Protein AF-A0A3D4UU29-F1 (afdb_monomer_lite)

Structure (mmCIF, N/CA/C/O backbone):
data_AF-A0A3D4UU29-F1
#
_entry.id   AF-A0A3D4UU29-F1
#
loop_
_atom_site.group_PDB
_atom_site.id
_atom_site.type_symbol
_atom_site.label_atom_id
_atom_site.label_alt_id
_atom_site.label_comp_id
_atom_site.label_asym_id
_atom_site.label_entity_id
_atom_site.label_seq_id
_atom_site.pdbx_PDB_ins_code
_atom_site.Cartn_x
_atom_site.Cartn_y
_atom_site.Cartn_z
_atom_site.occupancy
_atom_site.B_iso_or_equiv
_atom_site.auth_seq_id
_atom_site.auth_comp_id
_atom_site.auth_asym_id
_atom_site.auth_atom_id
_atom_site.pdbx_PDB_model_num
ATOM 1 N N . MET A 1 1 ? -24.107 29.807 0.017 1.00 40.09 1 MET A N 1
ATOM 2 C CA . MET A 1 1 ? -23.898 28.345 0.087 1.00 40.09 1 MET A CA 1
ATOM 3 C C . MET A 1 1 ? -22.831 28.110 1.137 1.00 40.09 1 MET A C 1
ATOM 5 O O . MET A 1 1 ? -21.849 28.835 1.116 1.00 40.09 1 MET A O 1
ATOM 9 N N . VAL A 1 2 ? -23.063 27.223 2.104 1.00 46.69 2 VAL A N 1
ATOM 10 C CA . VAL A 1 2 ? -22.061 26.898 3.131 1.00 46.69 2 VAL A CA 1
ATOM 11 C C . VAL A 1 2 ? -21.151 25.833 2.535 1.00 46.69 2 VAL A C 1
ATOM 13 O O . VAL A 1 2 ? -21.620 24.733 2.241 1.00 46.69 2 VAL A O 1
ATOM 16 N N . ASP A 1 3 ? -19.885 26.172 2.316 1.00 51.50 3 ASP A N 1
ATOM 17 C CA . ASP A 1 3 ? -18.872 25.202 1.918 1.00 51.50 3 ASP A CA 1
ATOM 18 C C . ASP A 1 3 ? -18.704 24.173 3.038 1.00 51.50 3 ASP A C 1
ATOM 20 O O . ASP A 1 3 ? -18.309 24.483 4.162 1.00 51.50 3 ASP A O 1
ATOM 24 N N . TYR A 1 4 ? -19.077 22.930 2.749 1.00 55.56 4 TYR A N 1
ATOM 25 C CA . TYR A 1 4 ? -18.874 21.812 3.657 1.00 55.56 4 TYR A CA 1
ATOM 26 C C . TYR A 1 4 ? -17.368 21.531 3.762 1.00 55.56 4 TYR A C 1
ATOM 28 O O . TYR A 1 4 ? -16.763 21.051 2.802 1.00 55.56 4 TYR A O 1
ATOM 36 N N . ASP A 1 5 ? -16.765 21.823 4.917 1.00 60.97 5 ASP A N 1
ATOM 37 C CA . ASP A 1 5 ? -15.343 21.574 5.169 1.00 60.97 5 ASP A CA 1
ATOM 38 C C . ASP A 1 5 ? -15.048 20.063 5.264 1.00 60.97 5 ASP A C 1
ATOM 40 O O . ASP A 1 5 ? -15.478 19.362 6.197 1.00 60.97 5 ASP A O 1
ATOM 44 N N . LYS A 1 6 ? -14.302 19.574 4.266 1.00 72.00 6 LYS A N 1
ATOM 45 C CA . LYS A 1 6 ? -13.872 18.176 4.094 1.00 72.00 6 LYS A CA 1
ATOM 46 C C . LYS A 1 6 ? -12.483 17.893 4.678 1.00 72.00 6 LYS A C 1
ATOM 48 O O . LYS A 1 6 ? -11.974 16.788 4.502 1.00 72.00 6 LYS A O 1
ATOM 53 N N . THR A 1 7 ? -11.867 18.850 5.368 1.00 79.62 7 THR A N 1
ATOM 54 C CA . THR A 1 7 ? -10.546 18.675 5.982 1.00 79.62 7 THR A CA 1
ATOM 55 C C . THR A 1 7 ? -10.557 17.493 6.956 1.00 79.62 7 THR A C 1
ATOM 57 O O . THR A 1 7 ? -11.421 17.406 7.829 1.00 79.62 7 THR A O 1
ATOM 60 N N . ASN A 1 8 ? -9.602 16.568 6.799 1.00 78.75 8 ASN A N 1
ATOM 61 C CA . ASN A 1 8 ? -9.426 15.365 7.629 1.00 78.75 8 ASN A CA 1
ATOM 62 C C . ASN A 1 8 ? -10.650 14.429 7.712 1.00 78.75 8 ASN A C 1
ATOM 64 O O . ASN A 1 8 ? -10.783 13.663 8.666 1.00 78.75 8 ASN A O 1
ATOM 68 N N . LYS A 1 9 ? -11.545 14.470 6.719 1.00 79.94 9 LYS A N 1
ATOM 69 C CA . LYS A 1 9 ? -12.728 13.602 6.629 1.00 79.94 9 LYS A CA 1
ATOM 70 C C . LYS A 1 9 ? -12.694 12.798 5.332 1.00 79.94 9 LYS A C 1
ATOM 72 O O . LYS A 1 9 ? -12.243 13.283 4.300 1.00 79.94 9 LYS A O 1
ATOM 77 N N . GLY A 1 10 ? -13.218 11.578 5.372 1.00 80.62 10 GLY A N 1
ATOM 78 C CA . GLY A 1 10 ? -13.319 10.696 4.211 1.00 80.62 10 GLY A CA 1
ATOM 79 C C . GLY A 1 10 ? -14.444 9.682 4.384 1.00 80.62 10 GLY A C 1
ATOM 80 O O . GLY A 1 10 ? -14.952 9.497 5.488 1.00 80.62 10 GLY A O 1
ATOM 81 N N . ILE A 1 11 ? -14.845 9.047 3.284 1.00 81.00 11 ILE A N 1
ATOM 82 C CA . ILE A 1 11 ? -15.884 8.011 3.248 1.00 81.00 11 ILE A CA 1
ATOM 83 C C . ILE A 1 11 ? -15.356 6.867 2.383 1.00 81.00 11 ILE A C 1
ATOM 85 O O . ILE A 1 11 ? -14.718 7.111 1.357 1.00 81.00 11 ILE A O 1
ATOM 89 N N . LEU A 1 12 ? -15.618 5.633 2.803 1.00 80.94 12 LEU A N 1
ATOM 90 C CA . LEU A 1 12 ? -15.374 4.431 2.013 1.00 80.94 12 LEU A CA 1
ATOM 91 C C . LEU A 1 12 ? -16.719 3.849 1.580 1.00 80.94 12 LEU A C 1
ATOM 93 O O . LEU A 1 12 ? -17.683 3.886 2.341 1.00 80.94 12 LEU A O 1
ATOM 97 N N . TYR A 1 13 ? -16.759 3.314 0.366 1.00 82.75 13 TYR A N 1
ATOM 98 C CA . TYR A 1 13 ? -17.903 2.598 -0.189 1.00 82.75 13 TYR A CA 1
ATOM 99 C C . TYR A 1 13 ? -17.487 1.165 -0.507 1.00 82.75 13 TYR A C 1
ATOM 101 O O . TYR A 1 13 ? -16.291 0.885 -0.646 1.00 82.75 13 TYR A O 1
ATOM 109 N N . ASP A 1 14 ? -18.469 0.280 -0.655 1.00 83.50 14 ASP A N 1
ATOM 110 C CA . ASP A 1 14 ? -18.222 -1.068 -1.154 1.00 83.50 14 ASP A CA 1
ATOM 111 C C . ASP A 1 14 ? -17.569 -1.018 -2.539 1.00 83.50 14 ASP A C 1
ATOM 113 O O . ASP A 1 14 ? -17.841 -0.131 -3.357 1.00 83.50 14 ASP A O 1
ATOM 117 N N . MET A 1 15 ? -16.666 -1.966 -2.794 1.00 77.62 15 MET A N 1
ATOM 118 C CA . MET A 1 15 ? -16.006 -2.051 -4.092 1.00 77.62 15 MET A CA 1
ATOM 119 C C . MET A 1 15 ? -17.017 -2.448 -5.166 1.00 77.62 15 MET A C 1
ATOM 121 O O . MET A 1 15 ? -17.814 -3.363 -4.980 1.00 77.62 15 MET A O 1
ATOM 125 N N . GLN A 1 16 ? -16.952 -1.764 -6.306 1.00 76.25 16 GLN A N 1
ATOM 126 C CA . GLN A 1 16 ? -17.678 -2.168 -7.506 1.00 76.25 16 GLN A CA 1
ATOM 127 C C . GLN A 1 16 ? -17.026 -3.410 -8.128 1.00 76.25 16 GLN A C 1
ATOM 129 O O . GLN A 1 16 ? -15.838 -3.676 -7.913 1.00 76.25 16 GLN A O 1
ATOM 134 N N . ASP A 1 17 ? -17.789 -4.145 -8.936 1.00 75.88 17 ASP A N 1
ATOM 135 C CA . ASP A 1 17 ? -17.276 -5.306 -9.661 1.00 75.88 17 ASP A CA 1
ATOM 136 C C . ASP A 1 17 ? -16.065 -4.943 -10.540 1.00 75.88 17 ASP A C 1
ATOM 138 O O . ASP A 1 17 ? -16.000 -3.877 -11.157 1.00 75.88 17 ASP A O 1
ATOM 142 N N . GLY A 1 18 ? -15.093 -5.858 -10.610 1.00 81.06 18 GLY A N 1
ATOM 143 C CA . GLY A 1 18 ? -13.912 -5.733 -11.470 1.00 81.06 18 GLY A CA 1
ATOM 144 C C . GLY A 1 18 ? -12.621 -5.286 -10.779 1.00 81.06 18 GLY A C 1
ATOM 145 O O . GLY A 1 18 ? -11.607 -5.168 -11.464 1.00 81.06 18 GLY A O 1
ATOM 146 N N . TYR A 1 19 ? -12.622 -5.075 -9.459 1.00 89.19 19 TYR A N 1
ATOM 147 C CA . TYR A 1 19 ? -11.404 -4.881 -8.664 1.00 89.19 19 TYR A CA 1
ATOM 148 C C . TYR A 1 19 ? -10.894 -6.222 -8.129 1.00 89.19 19 TYR A C 1
ATOM 150 O O . TYR A 1 19 ? -11.576 -6.897 -7.364 1.00 89.19 19 TYR A O 1
ATOM 158 N N . GLU A 1 20 ? -9.671 -6.601 -8.495 1.00 91.31 20 GLU A N 1
ATOM 159 C CA . GLU A 1 20 ? -9.057 -7.860 -8.067 1.00 91.31 20 GLU A CA 1
ATOM 160 C C . GLU A 1 20 ? -7.653 -7.611 -7.510 1.00 91.31 20 GLU A C 1
ATOM 162 O O . GLU A 1 20 ? -6.772 -7.109 -8.209 1.00 91.31 20 GLU A O 1
ATOM 167 N N . VAL A 1 21 ? -7.410 -7.973 -6.247 1.00 91.75 21 VAL A N 1
ATOM 168 C CA . VAL A 1 21 ? -6.059 -7.931 -5.666 1.00 91.75 21 VAL A CA 1
ATOM 169 C C . VAL A 1 21 ? -5.241 -9.084 -6.243 1.00 91.75 21 VAL A C 1
ATOM 171 O O . VAL A 1 21 ? -5.512 -10.244 -5.951 1.00 91.75 21 VAL A O 1
ATOM 174 N N . ILE A 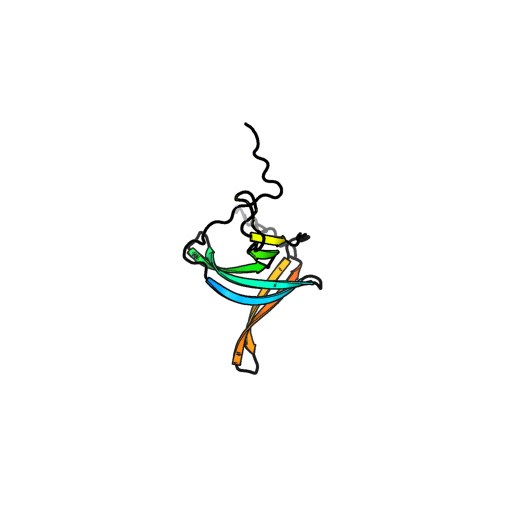1 22 ? -4.211 -8.769 -7.029 1.00 92.94 22 ILE A N 1
ATOM 175 C CA . ILE A 1 22 ? -3.441 -9.777 -7.776 1.00 92.94 22 ILE A CA 1
ATOM 176 C C . ILE A 1 22 ? -2.050 -10.051 -7.196 1.00 92.94 22 ILE A C 1
ATOM 178 O O . ILE A 1 22 ? -1.512 -11.143 -7.377 1.00 92.94 22 ILE A O 1
ATOM 182 N N . LYS A 1 23 ? -1.424 -9.072 -6.527 1.00 91.38 23 LYS A N 1
ATOM 183 C CA . LYS A 1 23 ? -0.085 -9.216 -5.924 1.00 91.38 23 LYS A CA 1
ATOM 184 C C . LYS A 1 23 ? 0.048 -8.353 -4.673 1.00 91.38 23 LYS A C 1
ATOM 186 O O . LYS A 1 23 ? -0.589 -7.311 -4.556 1.00 91.38 23 LYS A O 1
ATOM 191 N N . ASN A 1 24 ? 0.931 -8.761 -3.769 1.00 94.00 24 ASN A N 1
ATOM 192 C CA . ASN A 1 24 ? 1.393 -7.954 -2.643 1.00 94.00 24 ASN A CA 1
ATOM 193 C C . ASN A 1 24 ? 2.926 -7.906 -2.636 1.00 94.00 24 ASN A C 1
ATOM 195 O O . ASN A 1 24 ? 3.576 -8.784 -3.208 1.00 94.00 24 ASN A O 1
ATOM 199 N N . GLY A 1 25 ? 3.493 -6.875 -2.015 1.00 92.00 25 GLY A N 1
ATOM 200 C CA . GLY A 1 25 ? 4.936 -6.753 -1.870 1.00 92.00 25 GLY A CA 1
ATOM 201 C C . GLY A 1 25 ? 5.365 -5.480 -1.151 1.00 92.00 25 GLY A C 1
ATOM 202 O O . GLY A 1 25 ? 4.555 -4.776 -0.543 1.00 92.00 25 GLY A O 1
ATOM 203 N N . THR A 1 26 ? 6.657 -5.190 -1.257 1.00 92.19 26 THR A N 1
ATOM 204 C CA . THR A 1 26 ? 7.288 -3.987 -0.713 1.00 92.19 26 THR A CA 1
ATOM 205 C C . THR A 1 26 ? 7.913 -3.196 -1.853 1.00 92.19 26 THR A C 1
ATOM 207 O O . THR A 1 26 ? 8.511 -3.777 -2.759 1.00 92.19 26 THR A O 1
ATOM 210 N N . LEU A 1 27 ? 7.771 -1.876 -1.807 1.00 89.69 27 LEU A N 1
ATOM 211 C CA . LEU A 1 27 ? 8.415 -0.941 -2.716 1.00 89.69 27 LEU A CA 1
ATOM 212 C C . LEU A 1 27 ? 9.221 0.070 -1.906 1.00 89.69 27 LEU A C 1
ATOM 214 O O . LEU A 1 27 ? 8.646 0.777 -1.083 1.00 89.69 27 LEU A O 1
ATOM 218 N N . ASN A 1 28 ? 10.525 0.150 -2.153 1.00 87.50 28 ASN A N 1
ATOM 219 C CA . ASN A 1 28 ? 11.356 1.194 -1.568 1.00 87.50 28 ASN A CA 1
ATOM 220 C C . ASN A 1 28 ? 11.254 2.469 -2.414 1.00 87.50 28 ASN A C 1
ATOM 222 O O . ASN A 1 28 ? 11.483 2.425 -3.624 1.00 87.50 28 ASN A O 1
ATOM 226 N N . ILE A 1 29 ? 10.909 3.588 -1.783 1.00 84.44 29 ILE A N 1
ATOM 227 C CA . ILE A 1 29 ? 10.922 4.917 -2.396 1.00 84.44 29 ILE A CA 1
ATOM 228 C C . ILE A 1 29 ? 11.752 5.813 -1.481 1.00 84.44 29 ILE A C 1
ATOM 230 O O . ILE A 1 29 ? 11.429 5.970 -0.307 1.00 84.44 29 ILE A O 1
ATOM 234 N N . GLU A 1 30 ? 12.848 6.362 -2.012 1.00 83.56 30 GLU A N 1
ATOM 235 C CA . GLU A 1 30 ? 13.735 7.291 -1.288 1.00 83.56 30 GLU A CA 1
ATOM 236 C C . GLU A 1 30 ? 14.236 6.741 0.060 1.00 83.56 30 GLU A C 1
ATOM 238 O O . GLU A 1 30 ? 14.285 7.436 1.073 1.00 83.56 30 GLU A O 1
ATOM 243 N N . GLY A 1 31 ? 14.591 5.453 0.090 1.00 82.56 31 GLY A N 1
ATOM 244 C CA . GLY A 1 31 ? 15.103 4.796 1.290 1.00 82.56 31 GLY A CA 1
ATOM 245 C C . GLY A 1 31 ? 14.023 4.372 2.287 1.00 82.56 31 GLY A C 1
ATOM 246 O O . GLY A 1 31 ? 14.361 3.757 3.297 1.00 82.56 31 GLY A O 1
ATOM 247 N N . LYS A 1 32 ? 12.737 4.623 2.010 1.00 86.19 32 LYS A N 1
ATOM 248 C CA . LYS A 1 32 ? 11.615 4.153 2.832 1.00 86.19 32 LYS A CA 1
ATOM 249 C C . LYS A 1 32 ? 10.897 2.988 2.165 1.00 86.19 32 LYS A C 1
ATOM 251 O O . LYS A 1 32 ? 10.448 3.083 1.025 1.00 86.19 32 LYS A O 1
ATOM 256 N N . ASP A 1 33 ? 10.753 1.895 2.904 1.00 89.44 33 ASP A N 1
ATOM 257 C CA . ASP A 1 33 ? 9.992 0.732 2.461 1.00 89.44 33 ASP A CA 1
ATOM 258 C C . ASP A 1 33 ? 8.491 0.951 2.655 1.00 89.44 33 ASP A C 1
ATOM 260 O O . ASP A 1 33 ? 8.009 1.258 3.747 1.00 89.44 33 ASP A O 1
ATOM 264 N N . HIS A 1 34 ? 7.732 0.737 1.586 1.00 88.75 34 HIS A N 1
ATOM 265 C CA . HIS A 1 34 ? 6.284 0.858 1.578 1.00 88.75 34 HIS A CA 1
ATOM 266 C C . HIS A 1 34 ? 5.643 -0.480 1.249 1.00 88.75 34 HIS A C 1
ATOM 268 O O . HIS A 1 34 ? 5.935 -1.088 0.218 1.00 88.75 34 HIS A O 1
ATOM 274 N N . ARG A 1 35 ? 4.712 -0.927 2.097 1.00 92.12 35 ARG A N 1
ATOM 275 C CA . ARG A 1 35 ? 3.879 -2.085 1.773 1.00 92.12 35 ARG A CA 1
ATOM 276 C C . ARG A 1 35 ? 2.877 -1.692 0.698 1.00 92.12 35 ARG A C 1
ATOM 278 O O . ARG A 1 35 ? 2.092 -0.761 0.896 1.00 92.12 35 ARG A O 1
ATOM 285 N N . ILE A 1 36 ? 2.880 -2.434 -0.399 1.00 93.69 36 ILE A N 1
ATOM 286 C CA . ILE A 1 36 ? 2.010 -2.187 -1.541 1.00 93.69 36 ILE A CA 1
ATOM 287 C C . ILE A 1 36 ? 1.195 -3.425 -1.917 1.00 93.69 36 ILE A C 1
ATOM 289 O O . ILE A 1 36 ? 1.600 -4.567 -1.682 1.00 93.69 36 ILE A O 1
ATOM 293 N N . ILE A 1 37 ? 0.050 -3.186 -2.543 1.00 94.75 37 ILE A N 1
ATOM 294 C CA . ILE A 1 37 ? -0.739 -4.200 -3.241 1.00 94.75 37 ILE A CA 1
ATOM 295 C C . ILE A 1 37 ? -0.965 -3.752 -4.681 1.00 94.75 37 ILE A C 1
ATOM 297 O O . ILE A 1 37 ? -1.155 -2.566 -4.944 1.00 94.75 37 ILE A O 1
ATOM 301 N N . ALA A 1 38 ? -0.938 -4.702 -5.606 1.00 91.94 38 ALA A N 1
ATOM 302 C CA . ALA A 1 38 ? -1.313 -4.483 -6.991 1.00 91.94 38 ALA A CA 1
ATOM 303 C C . ALA A 1 38 ? -2.745 -4.972 -7.187 1.00 91.94 38 ALA A C 1
ATOM 305 O O . ALA A 1 38 ? -3.056 -6.128 -6.884 1.00 91.94 38 ALA A O 1
ATOM 306 N N . VAL A 1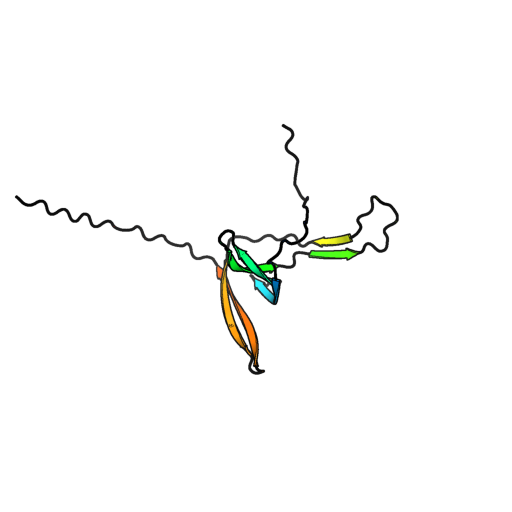 39 ? -3.597 -4.094 -7.699 1.00 92.94 39 VAL A N 1
ATOM 307 C CA . VAL A 1 39 ? -5.008 -4.364 -7.949 1.00 92.94 39 VAL A CA 1
ATOM 308 C C . VAL A 1 39 ? -5.266 -4.216 -9.435 1.00 92.94 39 VAL A C 1
ATOM 310 O O . VAL A 1 39 ? -4.970 -3.183 -10.033 1.00 92.94 39 VAL A O 1
ATOM 313 N N . LYS A 1 40 ? -5.804 -5.264 -10.042 1.00 92.06 40 LYS A N 1
ATOM 314 C CA . LYS A 1 40 ? -6.304 -5.228 -11.406 1.00 92.06 40 LYS A CA 1
ATOM 315 C C . LYS A 1 40 ? -7.685 -4.581 -11.393 1.00 92.06 40 LYS A C 1
ATOM 317 O O . LYS A 1 40 ? -8.527 -4.959 -10.584 1.00 92.06 40 LYS A O 1
ATOM 322 N N . ARG A 1 41 ? -7.909 -3.628 -12.292 1.00 91.62 41 ARG A N 1
AT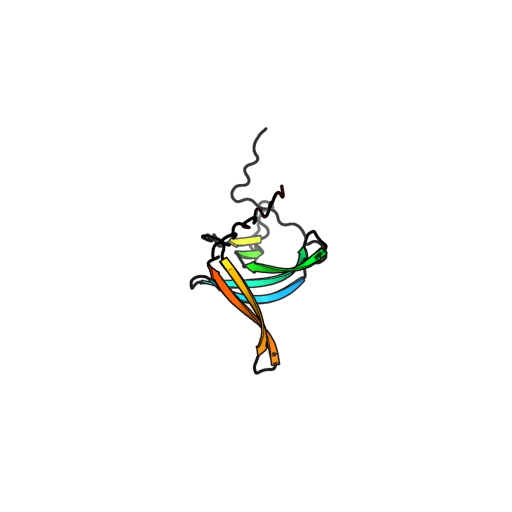OM 323 C CA . ARG A 1 41 ? -9.228 -3.042 -12.560 1.00 91.62 41 ARG A CA 1
ATOM 324 C C . ARG A 1 41 ? -9.334 -2.593 -14.004 1.00 91.62 41 ARG A C 1
ATOM 326 O O . ARG A 1 41 ? -8.320 -2.478 -14.685 1.00 91.62 41 ARG A O 1
ATOM 333 N N . ASN A 1 42 ? -10.536 -2.259 -14.451 1.00 89.25 42 ASN A N 1
ATOM 334 C CA . ASN A 1 42 ? -10.717 -1.603 -15.741 1.00 89.25 42 ASN A CA 1
ATOM 335 C C . ASN A 1 42 ? -10.652 -0.077 -15.584 1.00 89.25 42 ASN A C 1
ATOM 337 O O . ASN A 1 42 ? -11.100 0.494 -14.585 1.00 89.25 42 ASN A O 1
ATOM 341 N N . ASN A 1 43 ? -10.058 0.602 -16.563 1.00 86.94 43 ASN A N 1
ATOM 342 C CA . ASN A 1 43 ? -10.145 2.057 -16.660 1.00 86.94 43 ASN A CA 1
ATOM 343 C C . ASN A 1 43 ? -11.542 2.477 -17.174 1.00 86.94 43 ASN A C 1
ATOM 345 O O . ASN A 1 43 ? -12.372 1.636 -17.515 1.00 86.94 43 ASN A O 1
ATOM 349 N N . LYS A 1 44 ? -11.810 3.788 -17.276 1.00 84.25 44 LYS A N 1
ATOM 350 C CA . LYS A 1 44 ? -13.103 4.300 -17.782 1.00 84.25 44 LYS A CA 1
ATOM 351 C C . LYS A 1 44 ? -13.441 3.844 -19.212 1.00 84.25 44 LYS A C 1
ATOM 353 O O . LYS A 1 44 ? -14.596 3.919 -19.606 1.00 84.25 44 LYS A O 1
ATOM 358 N N . GLN A 1 45 ? -12.444 3.403 -19.978 1.00 86.12 45 GLN A N 1
ATOM 359 C CA . GLN A 1 45 ? -12.581 2.912 -21.351 1.00 86.12 45 GLN A CA 1
ATOM 360 C C . GLN A 1 45 ? -12.721 1.379 -21.420 1.00 86.12 45 GLN A C 1
ATOM 362 O O . GLN A 1 45 ? -12.810 0.830 -22.510 1.00 86.12 45 GLN A O 1
ATOM 367 N N . GLY A 1 46 ? -12.736 0.680 -20.278 1.00 84.06 46 GLY A N 1
ATOM 368 C CA . GLY A 1 46 ? -12.870 -0.778 -20.210 1.00 84.06 46 GLY A CA 1
ATOM 369 C C . GLY A 1 46 ? -11.558 -1.559 -20.341 1.00 84.06 46 GLY A C 1
ATOM 370 O O . GLY A 1 46 ? -11.575 -2.781 -20.227 1.00 84.06 46 GLY A O 1
ATOM 371 N N . SER A 1 47 ? -10.417 -0.891 -20.532 1.00 88.50 47 SER A N 1
ATOM 372 C CA . SER A 1 47 ? -9.118 -1.562 -20.653 1.00 88.50 47 SER A CA 1
ATOM 373 C C . SER A 1 47 ? -8.573 -1.976 -19.282 1.00 88.50 47 SER A C 1
ATOM 375 O O . SER A 1 47 ? -8.621 -1.164 -18.349 1.00 88.50 47 SER A O 1
ATOM 377 N N . PRO A 1 48 ? -8.002 -3.190 -19.145 1.00 89.06 48 PRO A N 1
ATOM 378 C CA . PRO A 1 48 ? -7.433 -3.648 -17.887 1.00 89.06 48 PRO A CA 1
ATOM 379 C C . PRO A 1 48 ? -6.161 -2.866 -17.558 1.00 89.06 48 PRO A C 1
ATOM 381 O O . PRO A 1 48 ? -5.255 -2.732 -18.379 1.00 89.06 48 PRO A O 1
ATOM 384 N N . ILE A 1 49 ? -6.078 -2.389 -16.324 1.00 91.25 49 ILE A N 1
ATOM 385 C CA . ILE A 1 49 ? -4.919 -1.712 -15.754 1.00 91.25 49 ILE A CA 1
ATOM 386 C C . ILE A 1 49 ? -4.571 -2.326 -14.400 1.00 91.25 49 ILE A C 1
ATOM 388 O O . ILE A 1 49 ? -5.413 -2.932 -13.734 1.00 91.25 49 ILE A O 1
ATOM 392 N N . ILE A 1 50 ? -3.312 -2.168 -14.000 1.00 91.56 50 ILE A N 1
ATOM 393 C CA . ILE A 1 50 ? -2.831 -2.545 -12.673 1.00 91.56 50 ILE A CA 1
ATOM 394 C C . ILE A 1 50 ? -2.546 -1.259 -11.910 1.00 91.56 50 ILE A C 1
ATOM 396 O O . ILE A 1 50 ? -1.691 -0.473 -12.312 1.00 91.56 50 ILE A O 1
ATOM 400 N N . GLU A 1 51 ? -3.257 -1.060 -10.811 1.00 90.12 51 GLU A N 1
ATOM 401 C CA . GLU A 1 51 ? -3.062 0.062 -9.905 1.00 90.12 51 GLU A CA 1
ATOM 402 C C . GLU A 1 51 ? -2.317 -0.404 -8.654 1.00 90.12 51 GLU A C 1
ATOM 404 O O . GLU A 1 51 ? -2.602 -1.470 -8.102 1.00 90.12 51 GLU A O 1
ATOM 409 N N . LEU A 1 52 ? -1.328 0.379 -8.224 1.00 89.12 52 LEU A N 1
ATOM 410 C CA . LEU A 1 52 ? -0.575 0.111 -7.005 1.00 89.12 52 LEU A CA 1
ATOM 411 C C . LEU A 1 52 ? -1.159 0.940 -5.865 1.00 89.12 52 LEU A C 1
ATOM 413 O O . LEU A 1 52 ? -1.150 2.168 -5.919 1.00 89.12 52 LEU A O 1
ATOM 417 N N . TYR A 1 53 ? -1.614 0.271 -4.810 1.00 90.31 53 TYR A N 1
ATOM 418 C CA . TYR A 1 53 ? -2.037 0.921 -3.575 1.00 90.31 53 TYR A CA 1
ATOM 419 C C . TYR A 1 53 ? -0.974 0.741 -2.505 1.00 90.31 53 TYR A C 1
ATOM 421 O O . TYR A 1 53 ? -0.500 -0.370 -2.264 1.00 90.31 53 TYR A O 1
ATOM 429 N N . ARG A 1 54 ? -0.639 1.831 -1.819 1.00 89.12 54 ARG A N 1
ATOM 430 C CA . ARG A 1 54 ? 0.190 1.810 -0.616 1.00 89.12 54 ARG A CA 1
ATOM 431 C C . ARG A 1 54 ? -0.699 1.644 0.610 1.00 89.12 54 ARG A C 1
ATOM 433 O O . ARG A 1 54 ? -1.723 2.308 0.737 1.00 89.12 54 ARG A O 1
ATOM 440 N N . ALA A 1 55 ? -0.282 0.797 1.546 1.00 88.69 55 ALA A N 1
ATOM 441 C CA . ALA A 1 55 ? -0.886 0.781 2.870 1.00 88.69 55 ALA A CA 1
ATOM 442 C C . ALA A 1 55 ? -0.548 2.095 3.589 1.00 88.69 55 ALA A C 1
ATOM 444 O O . ALA A 1 55 ? 0.615 2.348 3.896 1.00 88.69 55 ALA A O 1
ATOM 445 N N . ILE A 1 56 ? -1.565 2.920 3.834 1.00 87.06 56 ILE A N 1
ATOM 446 C CA . ILE A 1 56 ? -1.412 4.218 4.508 1.00 87.06 56 ILE A CA 1
ATOM 447 C C . ILE A 1 56 ? -1.717 4.138 6.002 1.00 87.06 56 ILE A C 1
ATOM 449 O O . ILE A 1 56 ? -1.474 5.082 6.731 1.00 87.06 56 ILE A O 1
ATOM 453 N N . GLY A 1 57 ? -2.290 3.038 6.481 1.00 85.38 57 GLY A N 1
ATOM 454 C CA . GLY A 1 57 ? -2.723 2.920 7.864 1.00 85.38 57 GLY A CA 1
ATOM 455 C C . GLY A 1 57 ? -3.220 1.526 8.201 1.00 85.38 57 GLY A C 1
ATOM 456 O O . GLY A 1 57 ? -3.319 0.651 7.339 1.00 85.38 57 GLY A O 1
ATOM 457 N N . THR A 1 58 ? -3.504 1.301 9.478 1.00 88.19 58 THR A N 1
ATOM 458 C CA . THR A 1 58 ? -4.077 0.049 9.982 1.00 88.19 58 THR A CA 1
ATOM 459 C C . THR A 1 58 ? -5.148 0.364 11.007 1.00 88.19 58 THR A C 1
ATOM 461 O O . THR A 1 58 ? -4.862 0.997 12.022 1.00 88.19 58 THR A O 1
ATOM 464 N N . VAL A 1 59 ? -6.361 -0.125 10.755 1.00 88.81 59 VAL A N 1
ATOM 465 C CA . VAL A 1 59 ? -7.490 -0.056 11.685 1.00 88.81 59 VAL A CA 1
ATOM 466 C C . VAL A 1 59 ? -7.714 -1.408 12.346 1.00 88.81 59 VAL A C 1
ATOM 468 O O . VAL A 1 59 ? -7.484 -2.460 11.750 1.00 88.81 59 VAL A O 1
ATOM 471 N N . LYS A 1 60 ? -8.145 -1.377 13.601 1.00 86.25 60 LYS A N 1
ATOM 472 C CA . LYS A 1 60 ? -8.517 -2.554 14.383 1.00 86.25 60 LYS A CA 1
ATOM 473 C C . LYS A 1 60 ? -9.913 -2.349 14.951 1.00 86.25 60 LYS A C 1
ATOM 475 O O . LYS A 1 60 ? -10.332 -1.214 15.184 1.00 86.25 60 LYS A O 1
ATOM 480 N N . LYS A 1 61 ? -10.622 -3.453 15.187 1.00 89.06 61 LYS A N 1
ATOM 481 C CA . LYS A 1 61 ? -11.914 -3.431 15.878 1.00 89.06 61 LYS A CA 1
ATOM 482 C C . LYS A 1 61 ? -11.743 -2.817 17.267 1.00 89.06 61 LYS A C 1
ATOM 484 O O . LYS A 1 61 ? -10.812 -3.180 17.987 1.00 89.06 61 LYS A O 1
ATOM 489 N N . ASN A 1 62 ? -12.634 -1.902 17.634 1.00 85.88 62 ASN A N 1
ATOM 490 C CA . ASN A 1 62 ? -12.627 -1.302 18.957 1.00 85.88 62 ASN A CA 1
ATOM 491 C C . ASN A 1 62 ? -13.239 -2.281 19.968 1.00 85.88 62 ASN A C 1
ATOM 493 O O . ASN A 1 62 ? -14.456 -2.413 20.078 1.00 85.88 62 ASN A O 1
ATOM 497 N N . VAL A 1 63 ? -12.380 -2.998 20.691 1.00 86.12 63 VAL A N 1
ATOM 498 C CA . VAL A 1 63 ? -12.798 -3.970 21.716 1.00 86.12 63 VAL A CA 1
ATOM 499 C C . VAL A 1 63 ? -13.308 -3.309 22.999 1.00 86.12 63 VAL A C 1
ATOM 501 O O . VAL A 1 63 ? -13.947 -3.976 23.803 1.00 86.12 63 VAL A O 1
ATOM 504 N N . ASN A 1 64 ? -13.074 -2.004 23.164 1.00 83.81 64 ASN A N 1
ATOM 505 C CA . ASN A 1 64 ? -13.496 -1.214 24.321 1.00 83.81 64 ASN A CA 1
ATOM 506 C C . ASN A 1 64 ? -14.671 -0.284 23.983 1.00 83.81 64 ASN A C 1
ATOM 508 O O . ASN A 1 64 ? -14.868 0.724 24.657 1.00 83.81 64 ASN A O 1
ATOM 512 N N . LYS A 1 65 ? -15.430 -0.576 22.920 1.00 85.81 65 LYS A N 1
ATOM 513 C CA . LYS A 1 65 ? -16.641 0.178 22.588 1.00 85.81 65 LYS A CA 1
ATOM 514 C C . LYS A 1 65 ? -17.654 0.018 23.723 1.00 85.81 65 LYS A C 1
ATOM 516 O O . LYS A 1 65 ? -18.092 -1.092 24.012 1.00 85.81 65 LYS A O 1
ATOM 521 N N . THR A 1 66 ? -18.009 1.131 24.359 1.00 84.50 66 THR A N 1
ATOM 522 C CA . THR A 1 66 ? -18.969 1.162 25.477 1.00 84.50 66 THR A CA 1
ATOM 523 C C . THR A 1 66 ? -20.240 1.925 25.128 1.00 84.50 66 THR A C 1
ATOM 525 O O . THR A 1 66 ? -21.290 1.654 25.706 1.00 84.50 66 THR A O 1
ATOM 528 N N . LYS A 1 67 ? -20.164 2.858 24.171 1.00 89.62 67 LYS A N 1
ATOM 529 C CA . LYS A 1 67 ? -21.275 3.704 23.722 1.00 89.62 67 LYS A CA 1
ATOM 530 C C . LYS A 1 67 ? -21.441 3.630 22.209 1.00 89.62 67 LYS A C 1
ATOM 532 O O . LYS A 1 67 ? -20.489 3.366 21.480 1.00 89.62 67 LYS A O 1
ATOM 537 N N . GLU A 1 68 ? -22.645 3.918 21.723 1.00 85.00 68 GLU A N 1
ATOM 538 C CA . GLU A 1 68 ? -22.956 3.939 20.286 1.00 85.00 68 GLU A CA 1
ATOM 539 C C . GLU A 1 68 ? -22.125 4.978 19.519 1.00 85.00 68 GLU A C 1
ATOM 541 O O . GLU A 1 68 ? -21.687 4.717 18.403 1.00 85.00 68 GLU A O 1
ATOM 546 N N . THR A 1 69 ? -21.825 6.108 20.167 1.00 87.75 69 THR A N 1
ATOM 547 C CA . THR A 1 69 ? -20.980 7.188 19.638 1.00 87.75 69 THR A CA 1
ATOM 548 C C . THR A 1 69 ? -19.506 6.814 19.507 1.00 87.75 69 THR A C 1
ATOM 550 O O . THR A 1 69 ? -18.753 7.545 18.866 1.00 87.75 69 THR A O 1
ATOM 553 N N . ASP A 1 70 ? -19.067 5.720 20.139 1.00 86.06 70 ASP A N 1
ATOM 554 C CA . ASP A 1 70 ? -17.683 5.275 20.031 1.00 86.06 70 ASP A CA 1
ATOM 555 C C . ASP A 1 70 ? -17.449 4.661 18.639 1.00 86.06 70 ASP A C 1
ATOM 557 O O . ASP A 1 70 ? -18.297 3.916 18.131 1.00 86.06 70 ASP A O 1
ATOM 561 N N . PRO A 1 71 ? -16.284 4.900 18.018 1.00 84.06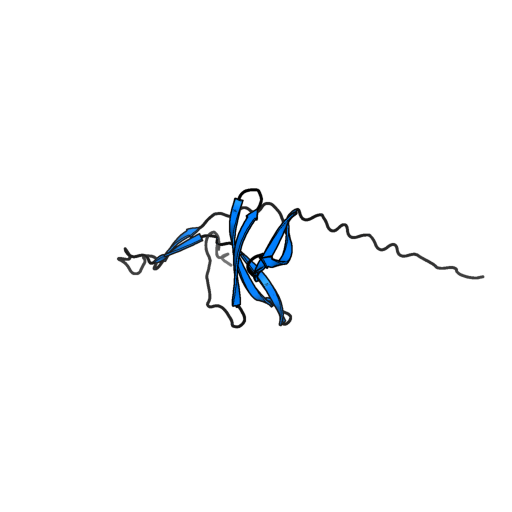 71 PRO A N 1
ATOM 562 C CA . PRO A 1 71 ? -15.972 4.336 16.712 1.00 84.06 71 PRO A CA 1
ATOM 563 C C . PRO A 1 71 ? -15.909 2.803 16.768 1.00 84.06 71 PRO A C 1
ATOM 565 O O . PRO A 1 71 ? -15.311 2.228 17.682 1.00 84.06 71 PRO A O 1
ATOM 568 N N . ASP A 1 72 ? -16.483 2.138 15.761 1.00 87.50 72 ASP A N 1
ATOM 569 C CA . ASP A 1 72 ? -16.462 0.669 15.636 1.00 87.50 72 ASP A CA 1
ATOM 570 C C . ASP A 1 72 ? -15.060 0.118 15.358 1.00 87.50 72 ASP A C 1
ATOM 572 O O . ASP A 1 72 ? -14.680 -0.963 15.820 1.00 87.50 72 ASP A O 1
ATOM 576 N N . THR A 1 73 ? -14.261 0.885 14.620 1.00 85.44 73 THR A N 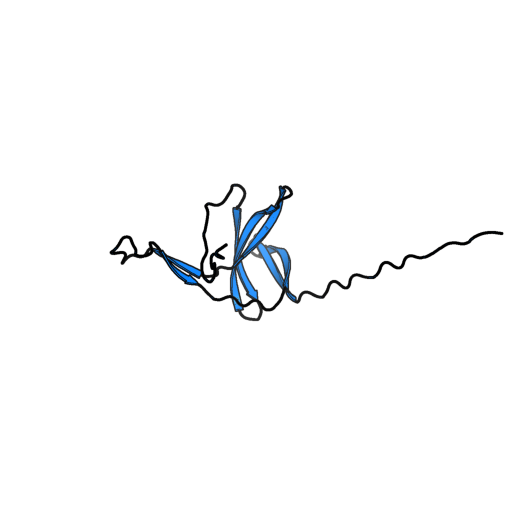1
ATOM 577 C CA . THR A 1 73 ? -12.856 0.595 14.344 1.00 85.44 73 THR A CA 1
ATOM 578 C C . THR A 1 73 ? -12.026 1.852 14.522 1.00 85.44 73 THR A C 1
ATOM 580 O O . THR A 1 73 ? -12.468 2.952 14.200 1.00 85.44 73 THR A O 1
ATOM 583 N N . SER A 1 74 ? -10.803 1.706 15.009 1.00 83.81 74 SER A N 1
ATOM 584 C CA . SER A 1 74 ? -9.861 2.817 15.145 1.00 83.81 74 SER A CA 1
ATOM 585 C C . SER A 1 74 ? -8.455 2.349 14.830 1.00 83.81 74 SER A C 1
ATOM 587 O O . SER A 1 74 ? -8.144 1.158 14.905 1.00 83.81 74 SER A O 1
ATOM 589 N N . GLY A 1 75 ? -7.603 3.276 14.421 1.00 84.38 75 GLY A N 1
ATOM 590 C CA . GLY A 1 75 ? -6.300 2.927 13.894 1.00 84.38 75 GLY A CA 1
ATOM 591 C C . GLY A 1 75 ? -5.375 4.112 13.750 1.00 84.38 75 GLY A C 1
ATOM 592 O O . GLY A 1 75 ? -5.740 5.246 14.043 1.00 84.38 75 GLY A O 1
ATOM 593 N N . LEU A 1 76 ? -4.174 3.812 13.274 1.00 83.69 76 LEU A N 1
ATOM 594 C CA . LEU A 1 76 ? -3.175 4.808 12.920 1.00 83.69 76 LEU A CA 1
ATOM 595 C C . LEU A 1 76 ? -3.124 4.928 11.402 1.00 83.69 76 LEU A C 1
ATOM 597 O O . LEU A 1 76 ? -3.157 3.917 10.695 1.00 83.69 76 LEU A O 1
ATOM 601 N N . VAL A 1 77 ? -3.029 6.163 10.926 1.00 80.12 77 VAL A N 1
ATOM 602 C CA . VAL A 1 77 ? -2.787 6.498 9.524 1.00 80.12 77 VAL A CA 1
ATOM 603 C C . VAL A 1 77 ? -1.496 7.302 9.469 1.00 80.12 77 VAL A C 1
ATOM 605 O O . VAL A 1 77 ? -1.277 8.208 10.270 1.00 80.12 77 VAL A O 1
ATOM 608 N N . GLU A 1 78 ? -0.620 6.926 8.554 1.00 79.25 78 GLU A N 1
ATOM 609 C CA . GLU A 1 78 ? 0.591 7.650 8.222 1.00 79.25 78 GLU A CA 1
ATOM 610 C C . GLU A 1 78 ? 0.229 8.872 7.374 1.00 79.25 78 GLU A C 1
ATOM 612 O O . GLU A 1 78 ? -0.477 8.762 6.370 1.00 79.25 78 GLU A O 1
ATOM 617 N N . VAL A 1 79 ? 0.735 10.041 7.766 1.00 75.19 79 VAL A N 1
ATOM 618 C CA . VAL A 1 79 ? 0.670 11.239 6.925 1.00 75.19 79 VAL A CA 1
ATOM 619 C C . VAL A 1 79 ? 1.700 11.081 5.816 1.00 75.19 79 VAL A C 1
ATOM 621 O O . VAL A 1 79 ? 2.900 10.996 6.077 1.00 75.19 79 VAL A O 1
ATOM 624 N N . ILE A 1 80 ? 1.229 11.013 4.575 1.00 68.81 80 ILE A N 1
ATOM 625 C CA . ILE A 1 80 ? 2.089 10.824 3.412 1.00 68.81 80 ILE A CA 1
ATOM 626 C C . ILE A 1 80 ? 2.308 12.173 2.739 1.00 68.81 80 ILE A C 1
ATOM 628 O O . ILE A 1 80 ? 1.385 12.726 2.148 1.00 68.81 80 ILE A O 1
ATOM 632 N N . ASN A 1 81 ? 3.552 12.642 2.768 1.00 68.62 81 ASN A N 1
ATOM 633 C CA . ASN A 1 81 ? 4.024 13.714 1.900 1.00 68.62 81 ASN A CA 1
ATOM 634 C C . ASN A 1 81 ? 4.787 13.050 0.751 1.00 68.62 81 ASN A C 1
ATOM 636 O O . ASN A 1 81 ? 5.817 12.417 0.990 1.00 68.62 81 ASN A O 1
ATOM 640 N N . VAL A 1 82 ? 4.243 13.107 -0.465 1.00 61.97 82 VAL A N 1
ATOM 641 C CA . VAL A 1 82 ? 4.991 12.737 -1.673 1.00 61.97 82 VAL A CA 1
ATOM 642 C C . VAL A 1 82 ? 5.379 14.032 -2.366 1.00 61.97 82 VAL A C 1
ATOM 644 O O . VAL A 1 82 ? 4.511 14.729 -2.890 1.00 61.97 82 VAL A O 1
ATOM 647 N N . ASP A 1 83 ? 6.670 14.344 -2.368 1.00 64.19 83 ASP A N 1
ATOM 648 C CA . ASP A 1 83 ? 7.193 15.483 -3.112 1.00 64.19 83 ASP A CA 1
ATOM 649 C C . ASP A 1 83 ? 7.393 15.063 -4.577 1.00 64.19 83 ASP A C 1
ATOM 651 O O . ASP A 1 83 ? 8.318 14.330 -4.931 1.00 64.19 83 ASP A O 1
ATOM 655 N N . GLY A 1 84 ? 6.476 15.504 -5.440 1.00 67.44 84 GLY A N 1
ATOM 656 C CA . GLY A 1 84 ? 6.547 15.304 -6.889 1.00 67.44 84 GLY A CA 1
ATOM 657 C C . GLY A 1 84 ? 6.027 13.956 -7.408 1.00 67.44 84 GLY A C 1
ATOM 658 O O . GLY A 1 84 ? 5.592 13.074 -6.670 1.00 67.44 84 GLY A O 1
ATOM 659 N N . VAL A 1 85 ? 6.039 13.811 -8.736 1.00 75.25 85 VAL A N 1
ATOM 660 C CA . VAL A 1 85 ? 5.611 12.596 -9.446 1.00 75.25 85 VAL A CA 1
ATOM 661 C C . VAL A 1 85 ? 6.843 11.786 -9.840 1.00 75.25 85 VAL A C 1
ATOM 663 O O . VAL A 1 85 ? 7.809 12.328 -10.374 1.00 75.25 85 VAL A O 1
ATOM 666 N N . LYS A 1 86 ? 6.800 10.471 -9.613 1.00 79.75 86 LYS A N 1
ATOM 667 C CA . LYS A 1 86 ? 7.858 9.534 -10.011 1.00 79.75 86 LYS A CA 1
ATOM 668 C C . LYS A 1 86 ? 7.343 8.560 -11.063 1.00 79.75 86 LYS A C 1
ATOM 670 O O . LYS A 1 86 ? 6.167 8.203 -11.082 1.00 79.75 86 LYS A O 1
ATOM 675 N N . THR A 1 87 ? 8.237 8.113 -11.932 1.00 83.12 87 THR A N 1
ATOM 676 C CA . THR A 1 87 ? 7.959 7.056 -12.908 1.00 83.12 87 THR A CA 1
ATOM 677 C C . THR A 1 87 ? 8.211 5.696 -12.276 1.00 83.12 87 THR A C 1
ATOM 679 O O . THR A 1 87 ? 9.195 5.512 -11.559 1.00 83.12 87 THR A O 1
ATOM 682 N N . VAL A 1 88 ? 7.329 4.732 -12.546 1.00 85.69 88 VAL A N 1
ATOM 683 C CA . VAL A 1 88 ? 7.501 3.333 -12.140 1.00 85.69 88 VAL A CA 1
ATOM 684 C C . VAL A 1 88 ? 7.573 2.451 -13.380 1.00 85.69 88 VAL A C 1
ATOM 686 O O . VAL A 1 88 ? 6.745 2.549 -14.281 1.00 85.69 88 VAL A O 1
ATOM 689 N N . SER A 1 89 ? 8.587 1.597 -13.438 1.00 88.69 89 SER A N 1
ATOM 690 C CA . SER A 1 89 ? 8.742 0.560 -14.460 1.00 88.69 89 SER A CA 1
ATOM 691 C C . SER A 1 89 ? 8.581 -0.810 -13.817 1.00 88.69 89 SER A C 1
ATOM 693 O O . SER A 1 89 ? 9.142 -1.042 -12.746 1.00 88.69 89 SER A O 1
ATOM 695 N N . CYS A 1 90 ? 7.836 -1.707 -14.464 1.00 85.50 90 CYS A N 1
ATOM 696 C CA . CYS A 1 90 ? 7.510 -3.035 -13.947 1.00 85.50 90 CYS A CA 1
ATOM 697 C C . CYS A 1 90 ? 7.925 -4.121 -14.946 1.00 85.50 90 CYS A C 1
ATOM 699 O O . CYS A 1 90 ? 7.587 -4.026 -16.124 1.00 85.50 90 CYS A O 1
ATOM 701 N N . TRP A 1 91 ? 8.577 -5.189 -14.477 1.00 88.44 91 TRP A N 1
ATOM 702 C CA . TRP A 1 91 ? 8.950 -6.340 -15.309 1.00 88.44 91 TRP A CA 1
ATOM 703 C C . TRP A 1 91 ? 8.461 -7.644 -14.690 1.00 88.44 91 TRP A C 1
ATOM 705 O O . TRP A 1 91 ? 8.632 -7.881 -13.492 1.00 88.44 91 TRP A O 1
ATOM 715 N N . GLN A 1 92 ? 7.868 -8.511 -15.507 1.00 86.88 92 GLN A N 1
ATOM 716 C CA . GLN A 1 92 ? 7.484 -9.859 -15.095 1.00 86.88 92 GLN A CA 1
ATOM 717 C C . GLN A 1 92 ? 8.701 -10.781 -15.174 1.00 86.88 92 GLN A C 1
ATOM 719 O O . GLN A 1 92 ? 9.376 -10.837 -16.196 1.00 86.88 92 GLN A O 1
ATOM 724 N N . ASN A 1 93 ? 8.981 -11.492 -14.088 1.00 88.44 93 ASN A N 1
ATOM 725 C CA . ASN A 1 93 ? 10.140 -12.363 -13.955 1.00 88.44 93 ASN A CA 1
ATOM 726 C C . ASN A 1 93 ? 9.745 -13.695 -13.313 1.00 88.44 93 ASN A C 1
ATOM 728 O O . ASN A 1 93 ? 8.701 -13.812 -12.669 1.00 88.44 93 ASN A O 1
ATOM 732 N N . ILE A 1 94 ? 10.616 -14.693 -13.450 1.00 85.75 94 ILE A N 1
ATOM 733 C CA . ILE A 1 94 ? 10.498 -15.994 -12.788 1.00 85.75 94 ILE A CA 1
ATOM 734 C C . ILE A 1 94 ? 11.714 -16.156 -11.877 1.00 85.75 94 ILE A C 1
ATOM 736 O O . ILE A 1 94 ? 12.854 -15.989 -12.309 1.00 85.75 94 ILE A O 1
ATOM 740 N N . SER A 1 95 ? 11.485 -16.426 -10.592 1.00 82.50 95 SER A N 1
ATOM 741 C CA . SER A 1 95 ? 12.572 -16.634 -9.634 1.00 82.50 95 SER A CA 1
ATOM 742 C C . SER A 1 95 ? 13.354 -17.906 -9.976 1.00 82.50 95 SER A C 1
ATOM 744 O O . SER A 1 95 ? 12.845 -18.801 -10.647 1.00 82.50 95 SER A O 1
ATOM 746 N N . LYS A 1 96 ? 14.565 -18.065 -9.428 1.00 85.44 96 LYS A N 1
ATOM 747 C CA . LYS A 1 96 ? 15.332 -19.322 -9.566 1.00 85.44 96 LYS A CA 1
ATOM 748 C C . LYS A 1 96 ? 14.569 -20.561 -9.063 1.00 85.44 96 LYS A C 1
ATOM 750 O O . LYS A 1 96 ? 14.915 -21.675 -9.428 1.00 85.44 96 LYS A O 1
ATOM 755 N N . LYS A 1 97 ? 13.546 -20.364 -8.221 1.00 86.81 97 LYS A N 1
ATOM 756 C CA . LYS A 1 97 ? 12.658 -21.407 -7.687 1.00 86.81 97 LYS A CA 1
ATOM 757 C C . LYS A 1 97 ? 11.375 -21.595 -8.518 1.00 86.81 97 LYS A C 1
ATOM 759 O O . LYS A 1 97 ? 10.466 -22.280 -8.067 1.00 86.81 97 LYS A O 1
ATOM 764 N N . GLY A 1 98 ? 11.264 -20.962 -9.689 1.00 85.12 98 GLY A N 1
ATOM 765 C CA . GLY A 1 98 ? 10.099 -21.060 -10.576 1.00 85.12 98 GLY A CA 1
ATOM 766 C C . GLY A 1 98 ? 8.913 -20.168 -10.192 1.00 85.12 98 GLY A C 1
ATOM 767 O O . GLY A 1 98 ? 7.860 -20.249 -10.814 1.00 85.12 98 GLY A O 1
ATOM 768 N N . THR A 1 99 ? 9.045 -19.308 -9.179 1.00 85.81 99 THR A N 1
ATOM 769 C CA . THR A 1 99 ? 7.932 -18.467 -8.710 1.00 85.81 99 THR A CA 1
ATOM 770 C C . THR A 1 99 ? 7.829 -17.187 -9.545 1.00 85.81 99 THR A C 1
ATOM 772 O O . THR A 1 99 ? 8.809 -16.435 -9.586 1.00 85.81 99 THR A O 1
ATOM 775 N N . PRO A 1 100 ? 6.678 -16.885 -10.173 1.00 84.88 100 PRO A N 1
ATOM 776 C CA . PRO A 1 100 ? 6.505 -15.649 -10.925 1.00 84.88 100 PRO A CA 1
ATOM 777 C C . PRO A 1 100 ? 6.437 -14.442 -9.983 1.00 84.88 100 PRO A C 1
ATOM 779 O O . PRO A 1 100 ? 5.655 -14.418 -9.032 1.00 84.88 100 PRO A O 1
ATOM 782 N N . TYR A 1 101 ? 7.214 -13.402 -10.269 1.00 85.75 101 TYR A N 1
ATOM 783 C CA . TYR A 1 101 ? 7.216 -12.147 -9.519 1.00 85.75 101 TYR A CA 1
ATOM 784 C C . TYR A 1 101 ? 7.280 -10.949 -10.465 1.00 85.75 101 TYR A C 1
ATOM 786 O O . TYR A 1 101 ? 7.633 -11.072 -11.635 1.00 85.75 101 TYR A O 1
ATOM 794 N N . THR A 1 102 ? 6.905 -9.780 -9.958 1.00 84.88 102 THR A N 1
ATOM 795 C CA . THR A 1 102 ? 7.044 -8.521 -10.691 1.00 84.88 102 THR A CA 1
ATOM 796 C C . THR A 1 102 ? 8.127 -7.710 -10.003 1.00 84.88 102 THR A C 1
ATOM 798 O O . THR A 1 102 ? 7.993 -7.409 -8.819 1.00 84.88 102 THR A O 1
ATOM 801 N N . SER A 1 103 ? 9.209 -7.396 -10.710 1.00 81.69 103 SER A N 1
ATOM 802 C CA . SER A 1 103 ? 10.190 -6.423 -10.228 1.00 81.69 103 SER A CA 1
ATOM 803 C C . SER A 1 103 ? 9.727 -5.021 -10.598 1.00 81.69 103 SER A C 1
ATOM 805 O O . SER A 1 103 ? 9.055 -4.834 -11.614 1.00 81.69 103 SER A O 1
ATOM 807 N N . MET A 1 104 ? 10.080 -4.040 -9.772 1.00 87.81 104 MET A N 1
ATOM 808 C CA . MET A 1 104 ? 9.749 -2.641 -10.020 1.00 87.81 104 MET A CA 1
ATOM 809 C C . MET A 1 104 ? 10.981 -1.764 -9.822 1.00 87.81 104 MET A C 1
ATOM 811 O O . MET A 1 104 ? 11.829 -2.060 -8.981 1.00 87.81 104 MET A O 1
ATOM 815 N N . SER A 1 105 ? 11.062 -0.675 -10.578 1.00 85.06 105 SER A N 1
ATOM 816 C CA . SER A 1 105 ? 12.055 0.385 -10.401 1.00 85.06 105 SER A CA 1
ATOM 817 C C . SER A 1 105 ? 11.351 1.729 -10.451 1.00 85.06 105 SER A C 1
ATOM 819 O O . SER A 1 105 ? 10.518 1.956 -11.329 1.00 85.06 105 SER A O 1
ATOM 821 N N . VAL A 1 106 ? 11.686 2.601 -9.504 1.00 84.38 106 VAL A N 1
ATOM 822 C CA . VAL A 1 106 ? 11.145 3.956 -9.406 1.00 84.38 106 VAL A CA 1
ATOM 823 C C . VAL A 1 106 ? 12.254 4.944 -9.735 1.00 84.38 106 VAL A C 1
ATOM 825 O O . VAL A 1 106 ? 13.387 4.772 -9.283 1.00 84.38 106 VAL A O 1
ATOM 828 N N . ARG A 1 107 ? 11.942 5.955 -10.546 1.00 84.50 107 ARG A N 1
ATOM 829 C CA . ARG A 1 107 ? 12.861 7.035 -10.930 1.00 84.50 107 ARG A CA 1
ATOM 830 C C . ARG A 1 107 ? 12.119 8.360 -10.955 1.00 84.50 107 ARG A C 1
ATOM 832 O O . ARG A 1 107 ? 10.902 8.380 -11.142 1.00 84.50 107 ARG A O 1
ATOM 839 N N . ASP A 1 108 ? 12.843 9.461 -10.823 1.00 81.69 108 ASP A N 1
ATOM 840 C CA . ASP A 1 108 ? 12.241 10.782 -10.980 1.00 81.69 108 ASP A CA 1
ATOM 841 C C . ASP A 1 108 ? 11.673 10.945 -12.392 1.00 81.69 108 ASP A C 1
ATOM 843 O O . ASP A 1 108 ? 12.219 10.420 -13.371 1.00 81.69 108 ASP A O 1
ATOM 847 N N . LEU A 1 109 ? 10.524 11.614 -12.486 1.00 76.81 109 LEU A N 1
ATOM 848 C CA . LEU A 1 109 ? 9.930 11.937 -13.773 1.00 76.81 109 LEU A CA 1
ATOM 849 C C . LEU A 1 109 ? 10.866 12.911 -14.492 1.00 76.81 109 LEU A C 1
ATOM 851 O O . LEU A 1 109 ? 10.978 14.070 -14.104 1.00 76.81 109 LEU A O 1
ATOM 855 N N . LYS A 1 110 ? 11.545 12.440 -15.543 1.00 67.44 110 LYS A N 1
ATOM 856 C CA . LYS A 1 110 ? 12.143 13.355 -16.516 1.00 67.44 110 LYS A CA 1
ATOM 857 C C . LYS A 1 110 ? 10.999 14.101 -17.186 1.00 67.44 110 LYS A C 1
ATOM 859 O O . LYS A 1 110 ? 10.058 13.455 -17.649 1.00 67.44 110 LYS A O 1
ATOM 864 N N . GLU A 1 111 ? 11.080 15.429 -17.216 1.00 56.16 111 GLU A N 1
ATOM 865 C CA . GLU A 1 111 ? 10.160 16.242 -18.003 1.00 56.16 111 GLU A CA 1
ATOM 866 C C . GLU A 1 111 ? 10.075 15.651 -19.411 1.00 56.16 111 GLU A C 1
ATOM 868 O O . GLU A 1 111 ? 11.095 15.402 -20.063 1.00 56.16 111 GLU A O 1
ATOM 873 N N . LEU A 1 112 ? 8.850 15.364 -19.849 1.00 56.69 112 LEU A N 1
ATOM 874 C CA . LEU A 1 112 ? 8.586 15.072 -21.245 1.00 56.69 112 LEU A CA 1
ATOM 875 C C . LEU A 1 112 ? 8.844 16.383 -21.985 1.00 56.69 112 LEU A C 1
ATOM 877 O O . LEU A 1 112 ? 7.957 17.229 -22.076 1.00 56.69 112 LEU A O 1
ATOM 881 N N . VAL A 1 113 ? 10.079 16.579 -22.447 1.00 45.38 113 VAL A N 1
ATOM 882 C CA . VAL A 1 113 ? 10.386 17.620 -23.421 1.00 45.38 113 VAL A CA 1
ATOM 883 C C . VAL A 1 113 ? 9.531 17.279 -24.635 1.00 45.38 113 VAL A C 1
ATOM 885 O O . VAL A 1 113 ? 9.778 16.293 -25.325 1.00 45.38 113 VAL A O 1
ATOM 888 N N . SER A 1 114 ? 8.442 18.022 -24.818 1.00 47.12 114 SER A N 1
ATOM 889 C CA . SER A 1 114 ? 7.673 17.961 -26.052 1.00 47.12 114 SER A CA 1
ATOM 890 C C . SER A 1 114 ? 8.553 18.597 -27.116 1.00 47.12 114 SER A C 1
ATOM 892 O O . SER A 1 114 ? 8.827 19.793 -27.064 1.00 47.12 114 SER A O 1
ATOM 894 N N . GLU A 1 115 ? 9.080 17.783 -28.026 1.00 49.31 115 GLU A N 1
ATOM 895 C CA . GLU A 1 115 ? 9.770 18.308 -29.198 1.00 49.31 115 GLU A CA 1
ATOM 896 C C . GLU A 1 115 ? 8.765 19.166 -29.987 1.00 49.31 115 GLU A C 1
ATOM 898 O O . GLU A 1 115 ? 7.662 18.688 -30.288 1.00 49.31 115 GLU A O 1
ATOM 903 N N . PRO A 1 116 ? 9.070 20.442 -30.280 1.00 47.16 116 PRO A N 1
ATOM 904 C CA . PRO A 1 116 ? 8.239 21.217 -31.181 1.00 47.16 116 PRO A CA 1
ATOM 905 C C . PRO A 1 116 ? 8.311 20.563 -32.563 1.00 47.16 116 PRO A C 1
ATOM 907 O O . PRO A 1 116 ? 9.387 20.384 -33.124 1.00 47.16 116 PRO A O 1
ATOM 910 N N . VAL A 1 117 ? 7.150 20.193 -33.101 1.00 50.56 117 VAL A N 1
ATOM 911 C CA . VAL A 1 117 ? 7.008 19.758 -34.491 1.00 50.56 117 VAL A CA 1
ATOM 912 C C . VAL A 1 117 ? 7.395 20.942 -35.379 1.00 50.56 117 VAL A C 1
ATOM 914 O O . VAL A 1 117 ? 6.610 21.883 -35.525 1.00 50.56 117 VAL A O 1
ATOM 917 N N . GLU A 1 118 ? 8.603 20.924 -35.944 1.00 50.34 118 GLU A N 1
ATOM 918 C CA . GLU A 1 118 ? 8.968 21.815 -37.043 1.00 50.34 118 GLU A CA 1
ATOM 919 C C . GLU A 1 118 ? 8.039 21.503 -38.221 1.00 50.34 118 GLU A C 1
ATOM 921 O O . GLU A 1 118 ? 8.076 20.426 -38.812 1.00 50.34 118 GLU A O 1
ATOM 926 N N . LYS A 1 119 ? 7.143 22.441 -38.534 1.00 49.50 119 LYS A N 1
ATOM 927 C CA . LYS A 1 119 ? 6.481 22.460 -39.835 1.00 49.50 119 LYS A CA 1
ATOM 928 C C . LYS A 1 119 ? 7.497 22.991 -40.839 1.00 49.50 119 LYS A C 1
ATOM 930 O O . LYS A 1 119 ? 7.744 24.195 -40.862 1.00 49.50 119 LYS A O 1
ATOM 935 N N . GLU A 1 120 ? 8.053 22.105 -41.658 1.00 50.72 120 GLU A N 1
ATOM 936 C CA . GLU A 1 120 ? 8.654 22.489 -42.933 1.00 50.72 120 GLU A CA 1
ATOM 937 C C . GLU A 1 120 ? 7.565 23.188 -43.765 1.00 50.72 120 GLU A C 1
ATOM 939 O O . GLU A 1 120 ? 6.562 22.584 -44.147 1.00 50.72 120 GLU A O 1
ATOM 944 N N . LEU A 1 121 ? 7.708 24.501 -43.956 1.00 55.06 121 LEU A N 1
ATOM 945 C CA . LEU A 1 121 ? 6.951 25.250 -44.954 1.00 55.06 121 LEU A CA 1
ATOM 946 C C . LEU A 1 121 ? 7.658 25.044 -46.291 1.00 55.06 121 LEU A C 1
ATOM 948 O O . LEU A 1 121 ? 8.529 25.829 -46.662 1.00 55.06 121 LEU A O 1
ATOM 952 N N . ASP A 1 122 ? 7.303 23.959 -46.968 1.00 56.81 122 ASP A N 1
ATOM 953 C CA . ASP A 1 122 ? 7.672 23.726 -48.358 1.00 56.81 122 ASP A CA 1
ATOM 954 C C . ASP A 1 122 ? 6.570 24.325 -49.244 1.00 56.81 122 ASP A C 1
ATOM 956 O O . ASP A 1 122 ? 5.573 23.677 -49.545 1.00 56.81 122 ASP A O 1
ATOM 960 N N . ASP A 1 123 ? 6.708 25.610 -49.576 1.00 56.62 123 ASP A N 1
ATOM 961 C CA . ASP A 1 123 ? 5.900 26.277 -50.603 1.00 56.62 123 ASP A CA 1
ATOM 962 C C . ASP A 1 123 ? 6.854 26.865 -51.660 1.00 56.62 123 ASP A C 1
ATOM 964 O O . ASP A 1 123 ? 7.104 28.073 -51.726 1.00 56.62 123 ASP A O 1
ATOM 968 N N . GLU A 1 124 ? 7.409 25.990 -52.507 1.00 62.12 124 GLU A N 1
ATOM 969 C CA . GLU A 1 124 ? 7.839 26.376 -53.853 1.00 62.12 124 GLU A CA 1
ATOM 970 C C . GLU A 1 124 ? 6.606 26.853 -54.639 1.00 62.12 124 GLU A C 1
ATOM 972 O O . GLU A 1 124 ? 5.767 26.059 -55.067 1.00 62.12 124 GLU A O 1
ATOM 977 N N . ILE A 1 125 ? 6.488 28.165 -54.852 1.00 60.56 125 ILE A N 1
ATOM 978 C CA . ILE A 1 125 ? 5.513 28.734 -55.789 1.00 60.56 125 ILE A CA 1
ATOM 979 C C . ILE A 1 125 ? 6.218 28.922 -57.143 1.00 60.56 125 ILE A C 1
ATOM 981 O O . ILE A 1 125 ? 7.138 29.740 -57.225 1.00 60.56 125 ILE A O 1
ATOM 985 N N . PRO A 1 126 ? 5.810 28.214 -58.213 1.00 64.94 126 PRO A N 1
ATOM 986 C CA . PRO A 1 126 ? 6.405 28.378 -59.531 1.00 64.94 126 PRO A CA 1
ATOM 987 C C . PRO A 1 126 ? 5.829 29.606 -60.250 1.00 64.94 126 PRO A C 1
ATOM 989 O O . PRO A 1 126 ? 4.608 29.761 -60.332 1.00 64.94 126 PRO A O 1
ATOM 992 N N . PHE A 1 127 ? 6.707 30.416 -60.845 1.00 57.31 127 PHE 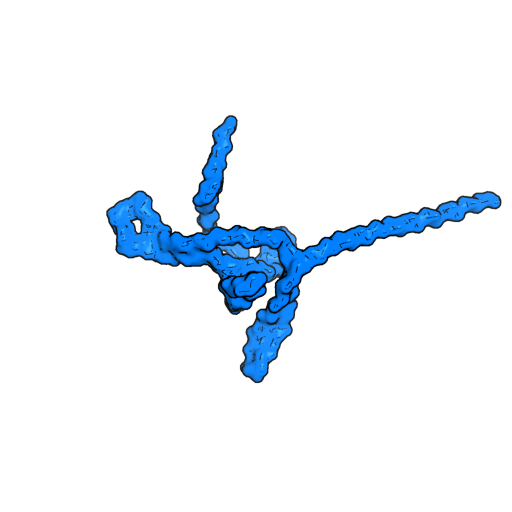A N 1
ATOM 993 C CA . PHE A 1 127 ? 6.407 31.224 -62.031 1.00 57.31 127 PHE A CA 1
ATOM 994 C C . PHE A 1 127 ? 7.563 31.136 -63.025 1.00 57.31 127 PHE A C 1
ATOM 996 O O . PHE A 1 127 ? 8.723 31.317 -62.592 1.00 57.31 127 PHE A O 1
#

Sequence (127 aa):
MVDYDKTNKGILYDMQDGYEVIKNGTLNIEGKDHRIIAVKRNNKQGSPIIELYRAIGTVKKNVNKTKETDPDTSGLVEVINVDGVKTVSCWQNISKKGTPYTSMSVRDLKELVSEPVEKELDDEIPF

Secondary structure (DSSP, 8-state):
------TT-----PPPTT-EEEEEEEEEETTEEEEEEEEEEE-TTS-EEEEEEE--EEEEE-TT--STTS-SEEEEE------S-EEEEEEEEE-TTS-EEEEEEEEE-------------------

Foldseek 3Di:
DDPDDCPPHDDDDDDDPFWAFDDWDWDDDPNDIWTWTWIWGADPVRHIDTDIDTDQWDKDADPPDDDPPDDRIDIDGHDDDDDADKDKDWDWDADPVRRIDIDMDIGHDDPPPPDPPDDDPPDPDDD

pLDDT: mean 79.27, std 13.5, range [40.09, 94.75]

Radius of gyration: 23.64 Å; chains: 1; bounding box: 39×53×88 Å